Protein AF-A0A379T2J2-F1 (afdb_monomer_lite)

Structure (mmCIF, N/CA/C/O backbone):
data_AF-A0A379T2J2-F1
#
_entry.id   AF-A0A379T2J2-F1
#
loop_
_atom_site.group_PDB
_atom_site.id
_atom_site.type_symbol
_atom_site.label_atom_id
_atom_site.label_alt_id
_atom_site.label_comp_id
_atom_site.label_asym_id
_atom_site.label_entity_id
_atom_site.label_seq_id
_atom_site.pdbx_PDB_ins_code
_atom_site.Cartn_x
_atom_site.Cartn_y
_atom_site.Cartn_z
_atom_site.occupancy
_atom_site.B_iso_or_equiv
_atom_site.auth_seq_id
_atom_site.auth_comp_id
_atom_site.auth_asym_id
_atom_site.auth_atom_id
_atom_site.pdbx_PDB_model_num
ATOM 1 N N . MET A 1 1 ? 1.224 -9.138 -13.307 1.00 53.22 1 MET A N 1
ATOM 2 C CA . MET A 1 1 ? 0.126 -8.171 -13.481 1.00 53.22 1 MET A CA 1
ATOM 3 C C . MET A 1 1 ? 0.267 -7.560 -14.865 1.00 53.22 1 MET A C 1
ATOM 5 O O . MET A 1 1 ? 1.385 -7.167 -15.197 1.00 53.22 1 MET A O 1
ATOM 9 N N . PRO A 1 2 ? -0.785 -7.561 -15.691 1.00 66.69 2 PRO A N 1
ATOM 10 C CA . PRO A 1 2 ? -0.783 -6.875 -16.978 1.00 66.69 2 PRO A CA 1
ATOM 11 C C . PRO A 1 2 ? -0.579 -5.355 -16.802 1.00 66.69 2 PRO A C 1
ATOM 13 O O . PRO A 1 2 ? -0.976 -4.811 -15.770 1.00 66.69 2 PRO A O 1
ATOM 16 N N . PRO A 1 3 ? 0.013 -4.651 -17.783 1.00 65.44 3 PRO A N 1
ATOM 17 C CA . PRO A 1 3 ? 0.289 -3.214 -17.683 1.00 65.44 3 PRO A CA 1
ATOM 18 C C . PRO A 1 3 ? -0.959 -2.352 -17.460 1.00 65.44 3 PRO A C 1
ATOM 20 O O . PRO A 1 3 ? -0.892 -1.349 -16.755 1.00 65.44 3 PRO A O 1
ATOM 23 N N . ASP A 1 4 ? -2.093 -2.744 -18.039 1.00 69.06 4 ASP A N 1
ATOM 24 C CA . ASP A 1 4 ? -3.327 -1.957 -17.974 1.00 69.06 4 ASP A CA 1
ATOM 25 C C . ASP A 1 4 ? -4.020 -2.065 -16.610 1.00 69.06 4 ASP A C 1
ATOM 27 O O . ASP A 1 4 ? -4.524 -1.074 -16.090 1.00 69.06 4 ASP A O 1
ATOM 31 N N . GLU A 1 5 ? -3.941 -3.229 -15.959 1.00 67.19 5 GLU A N 1
ATOM 32 C CA . GLU A 1 5 ? -4.432 -3.399 -14.585 1.00 67.19 5 GLU A CA 1
ATOM 33 C C . GLU A 1 5 ? -3.612 -2.555 -13.593 1.00 67.19 5 GLU A C 1
ATOM 35 O O . GLU A 1 5 ? -4.149 -1.966 -12.656 1.00 67.19 5 GLU A O 1
ATOM 40 N N . LEU A 1 6 ? -2.299 -2.440 -13.830 1.00 69.62 6 LEU A N 1
ATOM 41 C CA . LEU A 1 6 ? -1.423 -1.596 -13.022 1.00 69.62 6 LEU A CA 1
ATOM 42 C C . LEU A 1 6 ? -1.763 -0.105 -13.178 1.00 69.62 6 LEU A C 1
ATOM 44 O O . LEU A 1 6 ? -1.767 0.611 -12.180 1.00 69.62 6 LEU A O 1
ATOM 48 N N . LYS A 1 7 ? -2.078 0.359 -14.397 1.00 69.50 7 LYS A N 1
ATOM 49 C CA . LYS A 1 7 ? -2.519 1.745 -14.647 1.00 69.50 7 LYS A CA 1
ATOM 50 C C . LYS A 1 7 ? -3.774 2.088 -13.857 1.00 69.50 7 LYS A C 1
ATOM 52 O O . LYS A 1 7 ? -3.776 3.092 -13.153 1.00 69.50 7 LYS A O 1
ATOM 57 N N . GLN A 1 8 ? -4.792 1.231 -13.927 1.00 71.56 8 GLN A N 1
ATOM 58 C CA . GLN A 1 8 ? -6.057 1.440 -13.223 1.00 71.56 8 GLN A CA 1
ATOM 59 C C . GLN A 1 8 ? -5.830 1.585 -11.709 1.00 71.56 8 GLN A C 1
ATOM 61 O O . GLN A 1 8 ? -6.293 2.537 -11.090 1.00 71.56 8 GLN A O 1
ATOM 66 N N . ARG A 1 9 ? -5.015 0.697 -11.121 1.00 69.56 9 ARG A N 1
ATOM 67 C CA . ARG A 1 9 ? -4.687 0.738 -9.686 1.00 69.56 9 ARG A CA 1
ATOM 68 C C . ARG A 1 9 ? -3.907 1.997 -9.286 1.00 69.56 9 ARG A C 1
ATOM 70 O O . ARG A 1 9 ? -4.104 2.506 -8.185 1.00 69.56 9 ARG A O 1
ATOM 77 N N . VAL A 1 10 ? -3.020 2.495 -10.151 1.00 75.81 10 VAL A N 1
ATOM 78 C CA . VAL A 1 10 ? -2.294 3.755 -9.914 1.00 75.81 10 VAL A CA 1
ATOM 79 C C . VAL A 1 10 ? -3.245 4.953 -9.973 1.00 75.81 10 VAL A C 1
ATOM 81 O O . VAL A 1 10 ? -3.152 5.822 -9.112 1.00 75.81 10 VAL A O 1
ATOM 84 N N . GLN A 1 11 ? -4.190 4.978 -10.917 1.00 73.62 11 GLN A N 1
ATOM 85 C CA . GLN A 1 11 ? -5.203 6.036 -11.032 1.00 73.62 11 GLN A CA 1
ATOM 86 C C . GLN A 1 11 ? -6.169 6.069 -9.833 1.00 73.62 11 GLN A C 1
ATOM 88 O O . GLN A 1 11 ? -6.512 7.143 -9.344 1.00 73.62 11 GLN A O 1
ATOM 93 N N . ASP A 1 12 ? -6.561 4.914 -9.297 1.00 73.38 12 ASP A N 1
ATOM 94 C CA . ASP A 1 12 ? -7.412 4.865 -8.101 1.00 73.38 12 ASP A CA 1
ATOM 95 C C . ASP A 1 12 ? -6.674 5.393 -6.857 1.00 73.38 12 ASP A C 1
ATOM 97 O O . ASP A 1 12 ? -7.232 6.148 -6.060 1.00 73.38 12 ASP A O 1
ATOM 101 N N . ALA A 1 13 ? -5.393 5.037 -6.700 1.00 76.06 13 ALA A N 1
ATOM 102 C CA . ALA A 1 13 ? -4.545 5.544 -5.617 1.00 76.06 13 ALA A CA 1
ATOM 103 C C . ALA A 1 13 ? -4.262 7.048 -5.755 1.00 76.06 13 ALA A C 1
ATOM 105 O O . ALA A 1 13 ? -4.194 7.764 -4.750 1.00 76.06 13 ALA A O 1
ATOM 106 N N . ALA A 1 14 ? -4.168 7.529 -6.998 1.00 74.75 14 ALA A N 1
ATOM 107 C CA . ALA A 1 14 ? -4.033 8.935 -7.334 1.00 74.75 14 ALA A CA 1
ATOM 108 C C . ALA A 1 14 ? -5.170 9.770 -6.749 1.00 74.75 14 ALA A C 1
ATOM 110 O O . ALA A 1 14 ? -4.906 10.736 -6.034 1.00 74.75 14 ALA A O 1
ATOM 111 N N . ALA A 1 15 ? -6.419 9.363 -6.985 1.00 72.06 15 ALA A N 1
ATOM 112 C CA . ALA A 1 15 ? -7.607 10.088 -6.537 1.00 72.06 15 ALA A CA 1
ATOM 113 C C . ALA A 1 15 ? -7.654 10.314 -5.014 1.00 72.06 15 ALA A C 1
ATOM 115 O O . ALA A 1 15 ? -8.215 11.307 -4.559 1.00 72.06 15 ALA A O 1
ATOM 116 N N . LEU A 1 16 ? -7.032 9.425 -4.232 1.00 69.88 16 LEU A N 1
ATOM 117 C CA . LEU A 1 16 ? -7.010 9.480 -2.767 1.00 69.88 16 LEU A CA 1
ATOM 118 C C . LEU A 1 16 ? -5.684 10.001 -2.185 1.00 69.88 16 LEU A C 1
ATOM 120 O O . LEU A 1 16 ? -5.472 9.923 -0.978 1.00 69.88 16 LEU A O 1
ATOM 124 N N . ASN A 1 17 ? -4.778 10.530 -3.017 1.00 64.50 17 ASN A N 1
ATOM 125 C CA . ASN A 1 17 ? -3.432 10.962 -2.614 1.00 64.50 17 ASN A CA 1
ATOM 126 C C . ASN A 1 17 ? -2.599 9.860 -1.924 1.00 64.50 17 ASN A C 1
ATOM 128 O O . ASN A 1 17 ? -1.713 10.153 -1.117 1.00 64.50 17 ASN A O 1
ATOM 132 N N . ILE A 1 18 ? -2.842 8.589 -2.255 1.00 69.75 18 ILE A N 1
ATOM 133 C CA . ILE A 1 18 ? -2.133 7.449 -1.664 1.00 69.75 18 ILE A CA 1
ATOM 134 C C . ILE A 1 18 ? -0.902 7.116 -2.522 1.00 69.75 18 ILE A C 1
ATOM 136 O O . ILE A 1 18 ? -1.039 6.883 -3.725 1.00 69.75 18 ILE A O 1
ATOM 140 N N . PRO A 1 19 ? 0.313 7.071 -1.945 1.00 63.16 19 PRO A N 1
ATOM 141 C CA . PRO A 1 19 ? 1.507 6.735 -2.704 1.00 63.16 19 PRO A CA 1
ATOM 142 C C . PRO A 1 19 ? 1.585 5.234 -3.026 1.00 63.16 19 PRO A C 1
ATOM 144 O O . PRO A 1 19 ? 1.402 4.387 -2.152 1.00 63.16 19 PRO A O 1
ATOM 147 N N . VAL A 1 20 ? 1.916 4.892 -4.274 1.00 70.44 20 VAL A N 1
ATOM 148 C CA . VAL A 1 20 ? 2.080 3.496 -4.731 1.00 70.44 20 VAL A CA 1
ATOM 149 C 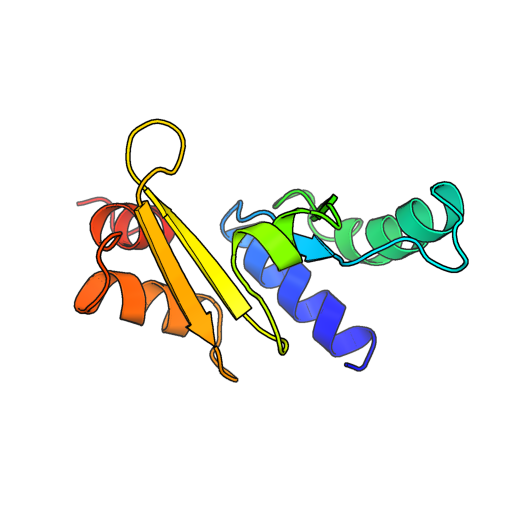C . VAL A 1 20 ? 3.557 3.110 -4.720 1.00 70.44 20 VAL A C 1
ATOM 151 O O . VAL A 1 20 ? 4.376 3.836 -5.274 1.00 70.44 20 VAL A O 1
ATOM 154 N N . VAL A 1 21 ? 3.914 1.957 -4.143 1.00 69.56 21 VAL A N 1
ATOM 155 C CA . VAL A 1 21 ? 5.318 1.510 -4.042 1.00 69.56 21 VAL A CA 1
ATOM 156 C C . VAL A 1 21 ? 5.643 0.399 -5.046 1.00 69.56 21 VAL A C 1
ATOM 158 O O . VAL A 1 21 ? 4.999 -0.649 -5.048 1.00 69.56 21 VAL A O 1
ATOM 161 N N . ILE A 1 22 ? 6.688 0.586 -5.862 1.00 71.88 22 ILE A N 1
ATOM 162 C CA . ILE A 1 22 ? 7.164 -0.405 -6.847 1.00 71.88 22 ILE A CA 1
ATOM 163 C C . ILE A 1 22 ? 8.495 -1.024 -6.401 1.00 71.88 22 ILE A C 1
ATOM 165 O O . ILE A 1 22 ? 9.424 -0.329 -5.981 1.00 71.88 22 ILE A O 1
ATOM 169 N N . ARG A 1 23 ? 8.613 -2.355 -6.520 1.00 62.09 23 ARG A N 1
ATOM 170 C CA . ARG A 1 23 ? 9.842 -3.089 -6.188 1.00 62.09 23 ARG A CA 1
ATOM 171 C C . ARG A 1 23 ? 10.848 -3.050 -7.342 1.00 62.09 23 ARG A C 1
ATOM 173 O O . ARG A 1 23 ? 10.760 -3.851 -8.267 1.00 62.09 23 ARG A O 1
ATOM 180 N N . GLY A 1 24 ? 11.873 -2.215 -7.201 1.00 66.19 24 GLY A N 1
ATOM 181 C CA . GLY A 1 24 ? 13.060 -2.235 -8.061 1.00 66.19 24 GLY A CA 1
ATOM 182 C C . GLY A 1 24 ? 12.958 -1.361 -9.311 1.00 66.19 24 GLY A C 1
ATOM 183 O O . GLY A 1 24 ? 11.999 -0.619 -9.498 1.00 66.19 24 GLY A O 1
ATOM 184 N N . MET A 1 25 ? 14.001 -1.433 -10.140 1.00 68.62 25 MET A N 1
ATOM 185 C CA . MET A 1 25 ? 14.163 -0.620 -11.346 1.00 68.62 25 MET A CA 1
ATOM 186 C C . MET A 1 25 ? 13.996 -1.482 -12.601 1.00 68.62 25 MET A C 1
ATOM 188 O O . MET A 1 25 ? 14.549 -2.582 -12.672 1.00 68.62 25 MET A O 1
ATOM 192 N N . VAL A 1 26 ? 13.285 -0.976 -13.609 1.00 64.31 26 VAL A N 1
ATOM 193 C CA . VAL A 1 26 ? 13.191 -1.569 -14.949 1.00 64.31 26 VAL A CA 1
ATOM 194 C C . VAL A 1 26 ? 14.601 -1.712 -15.518 1.00 64.31 26 VAL A C 1
ATOM 196 O O . VAL A 1 26 ? 15.294 -0.718 -15.716 1.00 64.31 26 VAL A O 1
ATOM 199 N N . ASN A 1 27 ? 15.039 -2.952 -15.751 1.00 63.78 27 ASN A N 1
ATOM 200 C CA . ASN A 1 27 ? 16.383 -3.292 -16.238 1.00 63.78 27 ASN A CA 1
ATOM 201 C C . ASN A 1 27 ? 17.545 -2.698 -15.411 1.00 63.78 27 ASN A C 1
ATOM 203 O O . ASN A 1 27 ? 18.636 -2.507 -15.937 1.00 63.78 27 ASN A O 1
ATOM 207 N N . GLY A 1 28 ? 17.326 -2.382 -14.128 1.00 66.44 28 GLY A N 1
ATOM 208 C CA . GLY A 1 28 ? 18.338 -1.722 -13.293 1.00 66.44 28 GLY A CA 1
ATOM 209 C C . GLY A 1 28 ? 18.567 -0.239 -13.613 1.00 66.44 28 GLY A C 1
ATOM 210 O O . GLY A 1 28 ? 19.472 0.365 -13.044 1.00 66.44 28 GLY A O 1
ATOM 211 N N . ASP A 1 29 ? 17.754 0.358 -14.488 1.00 69.69 29 ASP A N 1
ATOM 212 C CA . ASP A 1 29 ? 17.915 1.729 -14.963 1.00 69.69 29 ASP A CA 1
ATOM 213 C C . ASP A 1 29 ? 16.828 2.651 -14.384 1.00 69.69 29 ASP A C 1
ATOM 215 O O . ASP A 1 29 ? 15.621 2.456 -14.575 1.00 69.69 29 ASP A O 1
ATOM 219 N N . MET A 1 30 ? 17.257 3.692 -13.667 1.00 67.38 30 MET A N 1
ATOM 220 C CA . MET A 1 30 ? 16.347 4.667 -13.057 1.00 67.38 30 MET A CA 1
ATOM 221 C C . MET A 1 30 ? 15.543 5.463 -14.089 1.00 67.38 30 MET A C 1
ATOM 223 O O . MET A 1 30 ? 14.390 5.786 -13.825 1.00 67.38 30 MET A O 1
ATOM 227 N N . ARG A 1 31 ? 16.100 5.769 -15.266 1.00 66.25 31 ARG A N 1
ATOM 228 C CA . ARG A 1 31 ? 15.423 6.537 -16.320 1.00 66.25 31 ARG A CA 1
ATOM 229 C C . ARG A 1 31 ? 14.368 5.688 -17.026 1.00 66.25 31 ARG A C 1
ATOM 231 O O . ARG A 1 31 ? 13.272 6.177 -17.269 1.00 66.25 31 ARG A O 1
ATOM 238 N N . ALA A 1 32 ? 14.654 4.422 -17.306 1.00 65.00 32 ALA A N 1
ATOM 239 C CA . ALA A 1 32 ? 13.692 3.463 -17.835 1.00 65.00 32 ALA A CA 1
ATOM 240 C C . ALA A 1 32 ? 12.544 3.240 -16.844 1.00 65.00 32 ALA A C 1
ATOM 242 O O . ALA A 1 32 ? 11.380 3.220 -17.241 1.00 65.00 32 ALA A O 1
ATOM 243 N N . THR A 1 33 ? 12.861 3.160 -15.549 1.00 65.50 33 THR A N 1
ATOM 244 C CA . THR A 1 33 ? 11.854 3.056 -14.483 1.00 65.50 33 THR A CA 1
ATOM 245 C C . THR A 1 33 ? 11.020 4.324 -14.385 1.00 65.50 33 THR A C 1
ATOM 247 O O . THR A 1 33 ? 9.798 4.245 -14.393 1.00 65.50 33 THR A O 1
ATOM 250 N N . ALA A 1 34 ? 11.659 5.495 -14.371 1.00 64.38 34 ALA A N 1
ATOM 251 C CA . ALA A 1 34 ? 10.973 6.778 -14.374 1.00 64.38 34 ALA A CA 1
ATOM 252 C C . ALA A 1 34 ? 10.084 6.922 -15.608 1.00 64.38 34 ALA A C 1
ATOM 254 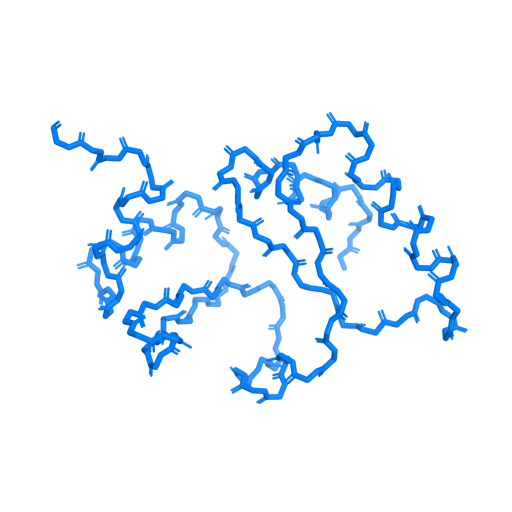O O . ALA A 1 34 ?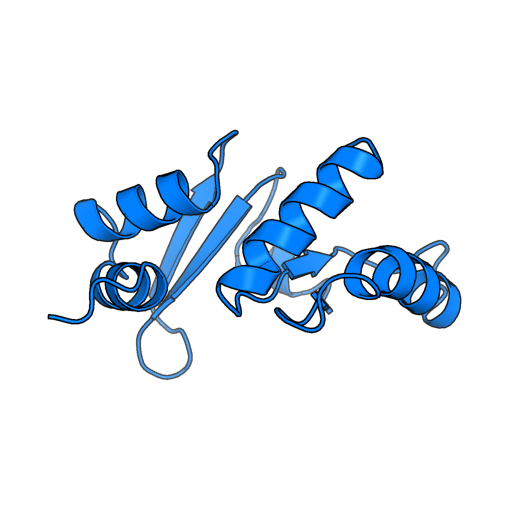 8.964 7.380 -15.467 1.00 64.38 34 ALA A O 1
ATOM 255 N N . ASN A 1 35 ? 10.511 6.477 -16.791 1.00 63.94 35 ASN A N 1
ATOM 256 C CA . ASN A 1 35 ? 9.696 6.505 -18.006 1.00 63.94 35 ASN A CA 1
ATOM 257 C C . ASN A 1 35 ? 8.494 5.554 -17.927 1.00 63.94 35 ASN A C 1
ATOM 259 O O . ASN A 1 35 ? 7.390 5.949 -18.296 1.00 63.94 35 ASN A O 1
ATOM 263 N N . ALA A 1 36 ? 8.684 4.336 -17.412 1.00 64.50 36 ALA A N 1
ATOM 264 C CA . ALA A 1 36 ? 7.596 3.384 -17.198 1.00 64.50 36 ALA A CA 1
ATOM 265 C C . ALA A 1 36 ? 6.576 3.920 -16.182 1.00 64.50 36 ALA A C 1
ATOM 267 O O . ALA A 1 36 ? 5.381 3.893 -16.446 1.00 64.50 36 ALA A O 1
ATOM 268 N N . VAL A 1 37 ? 7.050 4.485 -15.067 1.00 62.88 37 VAL A N 1
ATOM 269 C CA . VAL A 1 37 ? 6.218 5.116 -14.032 1.00 62.88 37 VAL A CA 1
ATOM 270 C C . VAL A 1 37 ? 5.552 6.386 -14.553 1.00 62.88 37 VAL A C 1
ATOM 272 O O . VAL A 1 37 ? 4.365 6.588 -14.350 1.00 62.88 37 VAL A O 1
ATOM 275 N N . THR A 1 38 ? 6.264 7.214 -15.310 1.00 59.50 38 THR A N 1
ATOM 276 C CA . THR A 1 38 ? 5.712 8.414 -15.952 1.00 59.50 38 THR A CA 1
ATOM 277 C C . THR A 1 38 ? 4.597 8.041 -16.931 1.00 59.50 38 THR A C 1
ATOM 279 O O . THR A 1 38 ? 3.611 8.762 -17.023 1.00 59.50 38 THR A O 1
ATOM 282 N N . GLY A 1 39 ? 4.700 6.902 -17.624 1.00 58.84 39 GLY A N 1
ATOM 283 C CA . GLY A 1 39 ? 3.622 6.358 -18.457 1.00 58.84 39 GLY A CA 1
ATOM 284 C C . GLY A 1 39 ? 2.379 5.904 -17.678 1.00 58.84 39 GLY A C 1
ATOM 285 O O . GLY A 1 39 ? 1.314 5.802 -18.276 1.00 58.84 39 GLY A O 1
ATOM 286 N N . LEU A 1 40 ? 2.501 5.657 -16.369 1.00 58.69 40 LEU A N 1
ATOM 287 C CA . LEU A 1 40 ? 1.386 5.340 -15.465 1.00 58.69 40 LEU A CA 1
ATOM 288 C C . LEU A 1 40 ? 0.794 6.602 -14.812 1.00 58.69 40 LEU A C 1
ATOM 290 O O . LEU A 1 40 ? -0.395 6.641 -14.535 1.00 58.69 40 LEU A O 1
ATOM 294 N N . VAL A 1 41 ? 1.620 7.627 -14.569 1.00 54.25 41 VAL A N 1
ATOM 295 C CA . VAL A 1 41 ? 1.268 8.824 -13.775 1.00 54.25 41 VAL A CA 1
ATOM 296 C C . VAL A 1 41 ? 0.865 10.027 -14.646 1.00 54.25 41 VAL A C 1
ATOM 298 O O . VAL A 1 41 ? 0.202 10.942 -14.170 1.00 54.25 41 VAL A O 1
ATOM 301 N N . LYS A 1 42 ? 1.211 10.046 -15.944 1.00 47.41 42 LYS A N 1
ATOM 302 C CA . LYS A 1 42 ? 0.932 11.184 -16.849 1.00 47.41 42 LYS A CA 1
ATOM 303 C C . LYS A 1 42 ? -0.551 11.519 -17.055 1.00 47.41 42 LYS A C 1
ATOM 305 O O . LYS A 1 42 ? -0.828 12.615 -17.529 1.00 47.41 42 LYS A O 1
ATOM 310 N N . GLU A 1 43 ? -1.481 10.634 -16.706 1.00 45.72 43 GLU A N 1
ATOM 311 C CA . GLU A 1 43 ? -2.926 10.894 -16.825 1.00 45.72 43 GLU A CA 1
ATOM 312 C C . GLU A 1 43 ? -3.585 11.363 -15.520 1.00 45.72 43 GLU A C 1
ATOM 314 O O . GLU A 1 43 ? -4.701 11.873 -15.545 1.00 45.72 43 GLU A O 1
ATOM 319 N N . SER A 1 44 ? -2.902 11.258 -14.382 1.00 42.41 44 SER A N 1
ATOM 320 C CA . SER A 1 44 ? -3.479 11.552 -13.071 1.00 42.41 44 SER A CA 1
ATOM 321 C C . SER A 1 44 ? -2.420 12.220 -12.207 1.00 42.41 44 SER A C 1
ATOM 323 O O . SER A 1 44 ? -1.559 11.566 -11.625 1.00 42.41 44 SER A O 1
ATOM 325 N N . ASN A 1 45 ? -2.453 13.549 -12.163 1.00 40.62 45 ASN A N 1
ATOM 326 C CA . ASN A 1 45 ? -1.515 14.413 -11.444 1.00 40.62 45 ASN A CA 1
ATOM 327 C C . ASN A 1 45 ? -1.723 14.346 -9.913 1.00 40.62 45 ASN A C 1
ATOM 329 O O . ASN A 1 45 ? -1.926 15.361 -9.249 1.00 40.62 45 ASN A O 1
ATOM 333 N N . THR A 1 46 ? -1.828 13.142 -9.357 1.00 46.47 46 THR A N 1
ATOM 334 C CA . THR A 1 46 ? -2.322 12.883 -8.001 1.00 46.47 46 THR A CA 1
ATOM 335 C C . THR A 1 46 ? -1.761 11.517 -7.556 1.00 46.47 46 THR A C 1
ATOM 337 O O . THR A 1 46 ? -1.619 10.628 -8.381 1.00 46.47 46 THR A O 1
ATOM 340 N N . GLY A 1 47 ? -1.331 11.350 -6.300 1.00 54.47 47 GLY A N 1
ATOM 341 C CA . GLY A 1 47 ? -0.740 10.101 -5.757 1.00 54.47 47 GLY A CA 1
ATOM 342 C C . GLY A 1 47 ? 0.671 9.739 -6.255 1.00 54.47 47 GLY A C 1
ATOM 343 O O . GLY A 1 47 ? 0.863 9.063 -7.262 1.00 54.47 47 GLY A O 1
ATOM 344 N N . GLY A 1 48 ? 1.697 10.162 -5.509 1.00 59.84 48 GLY A N 1
ATOM 345 C CA . GLY A 1 48 ? 3.101 9.927 -5.861 1.00 59.84 48 GLY A CA 1
ATOM 346 C C . GLY A 1 48 ? 3.492 8.444 -5.872 1.00 59.84 48 GLY A C 1
ATOM 347 O O . GLY A 1 48 ? 3.407 7.759 -4.859 1.00 59.84 48 GLY A O 1
ATOM 348 N N . VAL A 1 49 ? 3.991 7.945 -7.002 1.00 59.56 49 VAL A N 1
ATOM 349 C CA . VAL A 1 49 ? 4.609 6.613 -7.076 1.00 59.56 49 VAL A CA 1
ATOM 350 C C . VAL A 1 49 ? 6.013 6.674 -6.465 1.00 59.56 49 VAL A C 1
ATOM 352 O O . VAL A 1 49 ? 6.849 7.464 -6.902 1.00 59.56 49 VAL A O 1
ATOM 355 N N . GLN A 1 50 ? 6.288 5.833 -5.469 1.00 60.97 50 GLN A N 1
ATOM 356 C CA . GLN A 1 50 ? 7.598 5.697 -4.835 1.00 60.97 50 GLN A CA 1
ATOM 357 C C . GLN A 1 50 ? 8.289 4.401 -5.271 1.00 60.97 50 GLN A C 1
ATOM 359 O O . GLN A 1 50 ? 7.679 3.337 -5.374 1.00 60.97 50 GLN A O 1
ATOM 364 N N . ILE A 1 51 ? 9.597 4.472 -5.505 1.00 60.84 51 ILE A N 1
ATOM 365 C CA . ILE A 1 51 ? 10.423 3.299 -5.801 1.00 60.84 51 ILE A CA 1
ATOM 366 C C . ILE A 1 51 ? 11.312 3.069 -4.585 1.00 60.84 51 ILE A C 1
ATOM 368 O O . ILE A 1 51 ? 12.334 3.732 -4.424 1.00 60.84 51 ILE A O 1
ATOM 372 N N . ASP A 1 52 ? 10.913 2.137 -3.723 1.00 66.81 52 ASP A N 1
ATOM 373 C CA . ASP A 1 52 ? 11.674 1.788 -2.526 1.00 66.81 52 ASP A CA 1
ATOM 374 C C . ASP A 1 52 ? 11.715 0.260 -2.323 1.00 66.81 52 ASP A C 1
ATOM 376 O O . ASP A 1 52 ? 10.740 -0.356 -1.875 1.00 66.81 52 ASP A O 1
ATOM 380 N N . PRO A 1 53 ? 12.855 -0.394 -2.618 1.00 62.97 53 PRO A N 1
ATOM 381 C CA . PRO A 1 53 ? 13.008 -1.831 -2.419 1.00 62.97 53 PRO A CA 1
ATOM 382 C C . PRO A 1 53 ? 13.081 -2.235 -0.937 1.00 62.97 53 PRO A C 1
ATOM 384 O O . PRO A 1 53 ? 12.958 -3.422 -0.624 1.00 62.97 53 PRO A O 1
ATOM 387 N N . THR A 1 54 ? 13.303 -1.294 -0.015 1.00 74.81 54 THR A N 1
ATOM 388 C CA . THR A 1 54 ? 13.383 -1.564 1.427 1.00 74.81 54 THR A CA 1
ATOM 389 C C . THR A 1 54 ? 12.005 -1.696 2.063 1.00 74.81 54 THR A C 1
ATOM 391 O O . THR A 1 54 ? 11.840 -2.526 2.955 1.00 74.81 54 THR A O 1
ATOM 394 N N . THR A 1 55 ? 10.996 -1.007 1.527 1.00 72.12 55 THR A N 1
ATOM 395 C CA . THR A 1 55 ? 9.600 -1.070 1.982 1.00 72.12 55 THR A CA 1
ATOM 396 C C . THR A 1 55 ? 9.014 -2.491 1.948 1.00 72.12 55 THR A C 1
ATOM 398 O O . THR A 1 55 ? 8.343 -2.905 2.893 1.00 72.12 55 THR A O 1
ATOM 401 N N . PHE A 1 56 ? 9.343 -3.302 0.933 1.00 72.69 56 PHE A N 1
ATOM 402 C CA . PHE A 1 56 ? 8.912 -4.711 0.872 1.00 72.69 56 PHE A CA 1
ATOM 403 C C . PHE A 1 56 ? 9.457 -5.542 2.037 1.00 72.69 56 PHE A C 1
ATOM 405 O O . PHE A 1 56 ? 8.751 -6.392 2.573 1.00 72.69 56 PHE A O 1
ATOM 412 N N . ARG A 1 57 ? 10.705 -5.284 2.443 1.00 78.81 57 ARG A N 1
ATOM 413 C CA . ARG A 1 57 ? 11.314 -5.939 3.607 1.00 78.81 57 ARG A CA 1
ATOM 414 C C . ARG A 1 57 ? 10.747 -5.381 4.906 1.00 78.81 57 ARG A C 1
ATOM 416 O O . ARG A 1 57 ? 10.374 -6.162 5.771 1.00 78.81 57 ARG A O 1
ATOM 423 N N . LYS A 1 58 ? 10.624 -4.053 5.006 1.00 79.31 58 LYS A N 1
ATOM 424 C CA . LYS A 1 58 ? 10.092 -3.348 6.181 1.00 79.31 58 LYS A CA 1
ATOM 425 C C . LYS A 1 58 ? 8.707 -3.864 6.569 1.00 79.31 58 LYS A C 1
ATOM 427 O O . LYS A 1 58 ? 8.478 -4.151 7.736 1.00 79.31 58 LYS A O 1
ATOM 432 N N . TYR A 1 59 ? 7.812 -4.029 5.596 1.00 77.00 59 TYR A N 1
ATOM 433 C CA . TYR A 1 59 ? 6.446 -4.505 5.838 1.00 77.00 59 TYR A CA 1
ATOM 434 C C . TYR A 1 59 ? 6.254 -5.999 5.572 1.00 77.00 59 TYR A C 1
ATOM 436 O O . TYR A 1 59 ? 5.119 -6.474 5.559 1.00 77.00 59 TYR A O 1
ATOM 444 N N . ASN A 1 60 ? 7.343 -6.747 5.366 1.00 80.00 60 ASN A N 1
ATOM 445 C CA . ASN A 1 60 ? 7.347 -8.187 5.111 1.00 80.00 60 ASN A CA 1
ATOM 446 C C . ASN A 1 60 ? 6.338 -8.617 4.021 1.00 80.00 60 ASN A C 1
ATOM 448 O O . ASN A 1 60 ? 5.540 -9.539 4.205 1.00 80.00 60 ASN A O 1
ATOM 452 N N . ILE A 1 61 ? 6.339 -7.896 2.895 1.00 79.06 61 ILE A N 1
ATOM 453 C CA . ILE A 1 61 ? 5.452 -8.119 1.749 1.00 79.06 61 ILE A CA 1
ATOM 454 C C . ILE A 1 61 ? 6.017 -9.266 0.907 1.00 79.06 61 ILE A C 1
ATOM 456 O O . ILE A 1 61 ? 7.039 -9.120 0.233 1.00 79.06 61 ILE A O 1
ATOM 460 N N . THR A 1 62 ? 5.337 -10.409 0.932 1.00 77.25 62 THR A N 1
ATOM 461 C CA . THR A 1 62 ? 5.751 -11.639 0.233 1.00 77.25 62 THR A CA 1
ATOM 462 C C . THR A 1 62 ? 4.995 -11.891 -1.072 1.00 77.25 62 THR A C 1
ATOM 464 O O . THR A 1 62 ? 5.499 -12.599 -1.939 1.00 77.25 62 THR A O 1
ATOM 467 N N . ALA A 1 63 ? 3.817 -11.289 -1.237 1.00 73.75 63 ALA A N 1
ATOM 468 C CA . ALA A 1 63 ? 2.966 -11.396 -2.419 1.00 73.75 63 ALA A CA 1
ATOM 469 C C . ALA A 1 63 ? 2.275 -10.053 -2.683 1.00 73.75 63 ALA A C 1
ATOM 471 O O . ALA A 1 63 ? 2.155 -9.253 -1.762 1.00 73.75 63 ALA A O 1
ATOM 472 N N . VAL A 1 64 ? 1.842 -9.814 -3.923 1.00 75.00 64 VAL A N 1
ATOM 473 C CA . VAL A 1 64 ? 1.125 -8.606 -4.377 1.00 75.00 64 VAL A CA 1
ATOM 474 C C . VAL A 1 64 ? -0.222 -9.006 -4.995 1.00 75.00 64 VAL A C 1
ATOM 476 O O . VAL A 1 64 ? -0.290 -10.105 -5.552 1.00 75.00 64 VAL A O 1
ATOM 479 N N . PRO A 1 65 ? -1.262 -8.147 -4.964 1.00 73.38 65 PRO A N 1
ATOM 480 C CA . PRO A 1 65 ? -1.313 -6.779 -4.415 1.00 73.38 65 PRO A CA 1
ATOM 481 C C . PRO A 1 65 ? -1.458 -6.717 -2.877 1.00 73.38 65 PRO A C 1
ATOM 483 O O . PRO A 1 65 ? -2.028 -7.616 -2.261 1.00 73.38 65 PRO A O 1
ATOM 486 N N . VAL A 1 66 ? -0.926 -5.649 -2.259 1.00 80.69 66 VAL A N 1
ATOM 487 C CA . VAL A 1 66 ? -1.018 -5.368 -0.807 1.00 80.69 66 VAL A CA 1
ATOM 488 C C . VAL A 1 66 ? -1.250 -3.880 -0.572 1.00 80.69 66 VAL A C 1
ATOM 490 O O . VAL A 1 66 ? -0.537 -3.060 -1.147 1.00 80.69 66 VAL A O 1
ATOM 493 N N . LEU A 1 67 ? -2.197 -3.548 0.306 1.00 83.75 67 LEU A N 1
ATOM 494 C CA . LEU A 1 67 ? -2.393 -2.202 0.840 1.00 83.75 67 LEU A CA 1
ATOM 495 C C . LEU A 1 67 ? -1.723 -2.082 2.214 1.00 83.75 67 LEU A C 1
ATOM 497 O O . LEU A 1 67 ? -1.892 -2.953 3.071 1.00 83.75 67 LEU A O 1
ATOM 501 N N . ILE A 1 68 ? -0.987 -0.987 2.409 1.00 84.50 68 ILE A N 1
ATOM 502 C CA . ILE A 1 68 ? -0.385 -0.593 3.684 1.00 84.50 68 ILE A CA 1
ATOM 503 C C . ILE A 1 68 ? -1.065 0.690 4.157 1.00 84.50 68 ILE A C 1
ATOM 505 O O . ILE A 1 68 ? -1.016 1.690 3.443 1.00 84.50 68 ILE A O 1
ATOM 509 N N . VAL A 1 69 ? -1.648 0.686 5.354 1.00 85.06 69 VAL A N 1
ATOM 510 C CA . VAL A 1 69 ? -2.149 1.903 6.011 1.00 85.06 69 VAL A CA 1
ATOM 511 C C . VAL A 1 69 ? -1.326 2.128 7.269 1.00 85.06 69 VAL A C 1
ATOM 513 O O . VAL A 1 69 ? -1.359 1.307 8.175 1.00 85.06 69 VAL A O 1
ATOM 516 N N . ALA A 1 70 ? -0.558 3.216 7.315 1.00 83.88 70 ALA A N 1
ATOM 517 C CA . ALA A 1 70 ? 0.273 3.567 8.465 1.00 83.88 70 ALA A CA 1
ATOM 518 C C . ALA A 1 70 ? -0.357 4.712 9.269 1.00 83.88 70 ALA A C 1
ATOM 520 O O . ALA A 1 70 ? -0.873 5.666 8.689 1.00 83.88 70 ALA A O 1
ATOM 521 N N . CYS A 1 71 ? -0.286 4.635 10.596 1.00 81.88 71 CYS A N 1
ATOM 522 C CA . CYS A 1 71 ? -0.828 5.617 11.528 1.00 81.88 71 CYS A CA 1
ATOM 523 C C . CYS A 1 71 ? 0.078 5.804 12.762 1.00 81.88 71 CYS A C 1
ATOM 525 O O . CYS A 1 71 ? 0.995 5.021 13.021 1.00 81.88 71 CYS A O 1
ATOM 527 N N . GLY A 1 72 ? -0.176 6.867 13.535 1.00 74.69 72 GLY A N 1
ATOM 528 C CA . GLY A 1 72 ? 0.649 7.260 14.684 1.00 74.69 72 GLY A CA 1
ATOM 529 C C . GLY A 1 72 ? 1.848 8.141 14.310 1.00 74.69 72 GLY A C 1
ATOM 530 O O . GLY A 1 72 ? 2.035 8.507 13.148 1.00 74.69 72 GLY A O 1
ATOM 531 N N . ASN A 1 73 ? 2.666 8.506 15.302 1.00 63.97 73 ASN A N 1
ATOM 532 C CA . ASN A 1 73 ? 3.864 9.315 15.069 1.00 63.97 73 ASN A CA 1
ATOM 533 C C . ASN A 1 73 ? 4.841 8.532 14.183 1.00 63.97 73 ASN A C 1
ATOM 535 O O . ASN A 1 73 ? 5.217 7.421 14.515 1.00 63.97 73 ASN A O 1
ATOM 539 N N . GLN A 1 74 ? 5.230 9.093 13.036 1.00 62.38 74 GLN A N 1
ATOM 540 C CA . GLN A 1 74 ? 6.190 8.481 12.099 1.00 62.38 74 GLN A CA 1
ATOM 541 C C . GLN A 1 74 ? 5.808 7.085 11.543 1.00 62.38 74 GLN A C 1
ATOM 543 O O . GLN A 1 74 ? 6.653 6.411 10.952 1.00 62.38 74 GLN A O 1
ATOM 548 N N . GLY A 1 75 ? 4.540 6.667 11.647 1.00 66.00 75 GLY A N 1
ATOM 549 C CA . GLY A 1 75 ? 4.078 5.375 11.120 1.00 66.00 75 GLY A CA 1
ATOM 550 C C . GLY A 1 75 ? 4.463 4.170 11.983 1.00 66.00 75 GLY A C 1
ATOM 551 O O . GLY A 1 75 ? 4.711 3.091 11.445 1.00 66.00 75 GLY A O 1
ATOM 552 N N . ASP A 1 76 ? 4.524 4.358 13.305 1.00 75.94 76 ASP A N 1
ATOM 553 C CA . ASP A 1 76 ? 4.803 3.301 14.289 1.00 75.94 76 ASP A CA 1
ATOM 554 C C . ASP A 1 76 ? 3.770 2.160 14.274 1.00 75.94 76 ASP A C 1
ATOM 556 O O . ASP A 1 76 ? 4.083 1.032 14.658 1.00 75.94 76 ASP A O 1
ATOM 560 N N . LYS A 1 77 ? 2.538 2.433 13.826 1.00 81.31 77 LYS A N 1
ATOM 561 C CA . LYS A 1 77 ? 1.482 1.431 13.652 1.00 81.31 77 LYS A CA 1
ATOM 562 C C . LYS A 1 77 ? 1.098 1.305 12.192 1.00 81.31 77 LYS A C 1
ATOM 564 O O . LYS A 1 77 ? 1.033 2.301 11.473 1.00 81.31 77 LYS A O 1
ATOM 569 N N . VAL A 1 78 ? 0.852 0.073 11.758 1.00 84.94 78 VAL A N 1
ATOM 570 C CA . VAL A 1 78 ? 0.591 -0.233 10.354 1.00 84.94 78 VAL A CA 1
ATOM 571 C C . VAL A 1 78 ? -0.390 -1.391 10.231 1.00 84.94 78 VAL A C 1
ATOM 573 O O . VAL A 1 78 ? -0.113 -2.481 10.725 1.00 84.94 78 VAL A O 1
ATOM 576 N N . ASP A 1 79 ? -1.467 -1.177 9.480 1.00 86.56 79 ASP A N 1
ATOM 577 C CA . ASP A 1 79 ? -2.342 -2.236 8.992 1.00 86.56 79 ASP A CA 1
ATOM 578 C C . ASP A 1 79 ? -1.922 -2.696 7.605 1.00 86.56 79 ASP A C 1
ATOM 580 O O . ASP A 1 79 ? -1.567 -1.904 6.722 1.00 86.56 79 ASP A O 1
ATOM 584 N N . ARG A 1 80 ? -1.997 -4.010 7.403 1.00 86.44 80 ARG A N 1
ATOM 585 C CA . ARG A 1 80 ? -1.590 -4.654 6.162 1.00 86.44 80 ARG A CA 1
ATOM 586 C C . ARG A 1 80 ? -2.708 -5.531 5.624 1.00 86.44 80 ARG A C 1
ATOM 588 O O . ARG A 1 80 ? -3.061 -6.533 6.236 1.00 86.44 80 ARG A O 1
ATOM 595 N N . LEU A 1 81 ? -3.203 -5.200 4.436 1.00 85.19 81 LEU A N 1
ATOM 596 C CA . LEU A 1 81 ? -4.247 -5.962 3.754 1.00 85.19 81 LEU A CA 1
ATOM 597 C C . LEU A 1 81 ? -3.715 -6.588 2.478 1.00 85.19 81 LEU A C 1
ATOM 599 O O . LEU A 1 81 ? -3.185 -5.907 1.605 1.00 85.19 81 LEU A O 1
ATOM 603 N N . GLN A 1 82 ? -3.873 -7.903 2.383 1.00 82.31 82 GLN A N 1
ATOM 604 C CA . GLN A 1 82 ? -3.532 -8.686 1.203 1.00 82.31 82 GLN A CA 1
ATOM 605 C C . GLN A 1 82 ? -4.817 -9.237 0.591 1.00 82.31 82 GLN A C 1
ATOM 607 O O . GLN A 1 82 ? -5.710 -9.662 1.322 1.00 82.31 82 GLN A O 1
ATOM 612 N N . GLY A 1 83 ? -4.894 -9.259 -0.737 1.00 76.06 83 GLY A N 1
ATOM 613 C CA . GLY A 1 83 ? -6.033 -9.824 -1.456 1.00 76.06 83 GLY A CA 1
ATOM 614 C C . GLY A 1 83 ? -6.462 -8.979 -2.645 1.00 76.06 83 GLY A C 1
ATOM 615 O O . GLY A 1 83 ? -5.983 -7.862 -2.842 1.00 76.06 83 GLY A O 1
ATOM 616 N N . ASP A 1 84 ? -7.377 -9.529 -3.435 1.00 75.31 84 ASP A N 1
ATOM 617 C CA . ASP A 1 84 ? -7.956 -8.844 -4.588 1.00 75.31 84 ASP A CA 1
ATOM 618 C C . ASP A 1 84 ? -9.132 -7.958 -4.158 1.00 75.31 84 ASP A C 1
ATOM 620 O O . ASP A 1 84 ? -10.299 -8.245 -4.407 1.00 75.31 84 ASP A O 1
ATOM 624 N N . LEU A 1 85 ? -8.807 -6.916 -3.397 1.00 76.44 85 LEU A N 1
ATOM 625 C CA . LEU A 1 85 ? -9.756 -5.904 -2.947 1.00 76.44 85 LEU A CA 1
ATOM 626 C C . LEU A 1 85 ? -9.503 -4.606 -3.707 1.00 76.44 85 LEU A C 1
ATOM 628 O O . LEU A 1 85 ? -8.352 -4.245 -3.980 1.00 76.44 85 LEU A O 1
ATOM 632 N N . THR A 1 86 ? -10.577 -3.874 -4.001 1.00 81.94 86 THR A N 1
ATOM 633 C CA . THR A 1 86 ? -10.440 -2.491 -4.467 1.00 81.94 86 THR A CA 1
ATOM 634 C C . THR A 1 86 ? -9.902 -1.614 -3.338 1.00 81.94 86 THR A C 1
ATOM 636 O O . THR A 1 86 ? -10.044 -1.938 -2.155 1.00 81.94 86 THR A O 1
ATOM 639 N N . LEU A 1 87 ? -9.295 -0.476 -3.682 1.00 79.50 87 LEU A N 1
ATOM 640 C CA . LEU A 1 87 ? -8.729 0.447 -2.695 1.00 79.50 87 LEU A CA 1
ATOM 641 C C . LEU A 1 87 ? -9.774 0.900 -1.664 1.00 79.50 87 LEU A C 1
ATOM 643 O O . LEU A 1 87 ? -9.502 0.894 -0.466 1.00 79.50 87 LEU A O 1
ATOM 647 N N . HIS A 1 88 ? -10.991 1.205 -2.120 1.00 82.75 88 HIS A N 1
ATOM 648 C CA . HIS A 1 88 ? -12.090 1.604 -1.245 1.00 82.75 88 HIS A CA 1
ATOM 649 C C . HIS A 1 88 ? -12.509 0.481 -0.282 1.00 82.75 88 HIS A C 1
ATOM 651 O O . HIS A 1 88 ? -12.664 0.724 0.912 1.00 82.75 88 HIS A O 1
ATOM 657 N N . GLN A 1 89 ? -12.632 -0.759 -0.769 1.00 84.12 89 GLN A N 1
ATOM 658 C CA . GLN A 1 89 ? -12.960 -1.915 0.074 1.00 84.12 89 GLN A CA 1
ATOM 659 C C . GLN A 1 89 ? -11.866 -2.197 1.105 1.00 84.12 89 GLN A C 1
ATOM 661 O O . GLN A 1 89 ? -12.161 -2.484 2.264 1.00 84.12 89 GLN A O 1
ATOM 666 N N . ALA A 1 90 ? -10.604 -2.098 0.689 1.00 86.31 90 ALA A N 1
ATOM 667 C CA . ALA A 1 90 ? -9.469 -2.306 1.569 1.00 86.31 90 ALA A CA 1
ATOM 668 C C . ALA A 1 90 ? -9.406 -1.224 2.662 1.00 86.31 90 ALA A C 1
ATOM 670 O O . ALA A 1 90 ? -9.278 -1.562 3.836 1.00 86.31 90 ALA A O 1
ATOM 671 N N . LEU A 1 91 ? -9.590 0.055 2.312 1.00 86.81 91 LEU A N 1
ATOM 672 C CA . LEU A 1 91 ? -9.673 1.153 3.281 1.00 86.81 91 LEU A CA 1
ATOM 673 C C . LEU A 1 91 ? -10.867 1.000 4.228 1.00 86.81 91 LEU A C 1
ATOM 675 O O . LEU A 1 91 ? -10.704 1.173 5.432 1.00 86.81 91 LEU A O 1
ATOM 679 N N . LYS A 1 92 ? -12.042 0.611 3.720 1.00 88.88 92 LYS A N 1
ATOM 680 C CA . LYS A 1 92 ? -13.222 0.350 4.555 1.00 88.88 92 LYS A CA 1
ATOM 681 C C . LYS A 1 92 ? -12.954 -0.750 5.580 1.00 88.88 92 LYS A C 1
ATOM 683 O O . LYS A 1 92 ? -13.297 -0.599 6.746 1.00 88.88 92 LYS A O 1
ATOM 688 N N . ARG A 1 93 ? -12.262 -1.816 5.180 1.00 88.19 93 ARG A N 1
ATOM 689 C CA . ARG A 1 93 ? -11.896 -2.891 6.105 1.00 88.19 93 ARG A CA 1
ATOM 690 C C . ARG A 1 93 ? -10.936 -2.423 7.201 1.00 88.19 93 ARG A C 1
ATOM 692 O O . ARG A 1 93 ? -11.111 -2.817 8.348 1.00 88.19 93 ARG A O 1
ATOM 699 N N . VAL A 1 94 ? -9.977 -1.546 6.883 1.00 89.69 94 VAL A N 1
ATOM 700 C CA . VAL A 1 94 ? -9.147 -0.890 7.913 1.00 89.69 94 VAL A CA 1
ATOM 701 C C . VAL A 1 94 ? -9.996 -0.000 8.820 1.00 89.69 94 VAL A C 1
ATOM 703 O O . VAL A 1 94 ? -9.818 -0.023 10.031 1.00 89.69 94 VAL A O 1
ATOM 706 N N . ALA A 1 95 ? -10.929 0.767 8.258 1.00 89.50 95 ALA A N 1
ATOM 707 C CA . ALA A 1 95 ? -11.808 1.661 9.009 1.00 89.50 95 ALA A CA 1
ATOM 708 C C . ALA A 1 95 ? -12.725 0.927 10.007 1.00 89.50 95 ALA A C 1
ATOM 710 O O . ALA A 1 95 ? -13.086 1.503 11.037 1.00 89.50 95 ALA A O 1
ATOM 711 N N . GLU A 1 96 ? -13.106 -0.314 9.700 1.00 88.69 96 GLU A N 1
ATOM 712 C CA . GLU A 1 96 ? -13.989 -1.144 10.526 1.00 88.69 96 GLU A CA 1
ATOM 713 C C . GLU A 1 96 ? -13.225 -2.001 11.546 1.00 88.69 96 GLU A C 1
ATOM 715 O O . GLU A 1 96 ? -13.657 -2.105 12.693 1.00 88.69 96 GLU A O 1
ATOM 720 N N . GLU A 1 97 ? -12.103 -2.611 11.146 1.00 87.38 97 GLU A N 1
ATOM 721 C CA . GLU A 1 97 ? -11.442 -3.675 11.920 1.00 87.38 97 GLU A CA 1
ATOM 722 C C . GLU A 1 97 ? -9.938 -3.442 12.171 1.00 87.38 97 GLU A C 1
ATOM 724 O O . GLU A 1 97 ? -9.314 -4.244 12.864 1.00 87.38 97 GLU A O 1
ATOM 729 N N . GLY A 1 98 ? -9.337 -2.389 11.607 1.00 86.81 98 GLY A N 1
ATOM 730 C CA . GLY A 1 98 ? -7.891 -2.134 11.661 1.00 86.81 98 GLY A CA 1
ATOM 731 C C . GLY A 1 98 ? -7.437 -1.226 12.808 1.00 86.81 98 GLY A C 1
ATOM 732 O O . GLY A 1 98 ? -8.191 -0.396 13.321 1.00 86.81 98 GLY A O 1
ATOM 733 N N . ASP A 1 99 ? -6.157 -1.324 13.166 1.00 86.88 99 ASP A N 1
ATOM 734 C CA . ASP A 1 99 ? -5.517 -0.483 14.189 1.00 86.88 99 ASP A CA 1
ATOM 735 C C . ASP A 1 9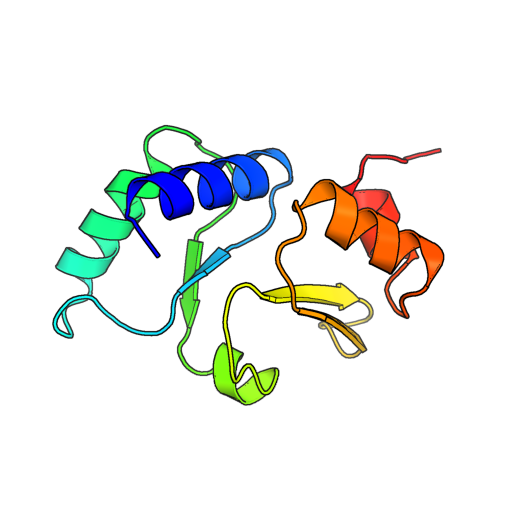9 ? -5.409 0.999 13.768 1.00 86.88 99 ASP A C 1
ATOM 737 O O . ASP A 1 99 ? -5.353 1.904 14.605 1.00 86.88 99 ASP A O 1
ATOM 741 N N . CYS A 1 100 ? -5.401 1.256 12.463 1.00 88.81 100 CYS A N 1
ATOM 742 C CA . CYS A 1 100 ? -5.338 2.549 11.796 1.00 88.81 100 CYS A CA 1
ATOM 743 C C . CYS A 1 100 ? -6.701 3.004 11.255 1.00 88.81 100 CYS A C 1
ATOM 745 O O . CYS A 1 100 ? -6.765 3.788 10.302 1.00 88.81 100 CYS A O 1
ATOM 747 N N . ALA A 1 101 ? -7.796 2.565 11.884 1.00 88.38 101 ALA A N 1
ATOM 748 C CA . ALA A 1 101 ? -9.164 2.880 11.479 1.00 88.38 101 ALA A CA 1
ATOM 749 C C . ALA A 1 101 ? -9.418 4.379 11.259 1.00 88.38 101 ALA A C 1
ATOM 751 O O . ALA A 1 101 ? -10.032 4.764 10.267 1.00 88.38 101 ALA A O 1
ATOM 752 N N . GLN A 1 102 ? -8.910 5.240 12.146 1.00 84.69 102 GLN A N 1
ATOM 753 C CA . GLN A 1 102 ? -9.118 6.687 12.043 1.00 84.69 102 GLN A CA 1
ATOM 754 C C . GLN A 1 102 ? -8.460 7.278 10.790 1.00 84.69 102 GLN A C 1
ATOM 756 O O . GLN A 1 102 ? -9.074 8.067 10.079 1.00 84.69 102 GLN A O 1
ATOM 761 N N . THR A 1 103 ? -7.230 6.854 10.486 1.00 85.19 103 THR A N 1
ATOM 762 C CA . THR A 1 103 ? -6.515 7.269 9.274 1.00 85.19 103 THR A CA 1
ATOM 763 C C . THR A 1 103 ? -7.231 6.774 8.022 1.00 85.19 103 THR A C 1
ATOM 765 O O . THR A 1 103 ? -7.366 7.525 7.061 1.00 85.19 103 THR A O 1
ATOM 768 N N . ALA A 1 104 ? -7.734 5.539 8.037 1.00 86.12 104 ALA A N 1
ATOM 769 C CA . ALA A 1 104 ? -8.502 5.004 6.921 1.00 86.12 104 ALA A CA 1
ATOM 770 C C . ALA A 1 104 ? -9.807 5.779 6.681 1.00 86.12 104 ALA A C 1
ATOM 772 O O . ALA A 1 104 ? -10.103 6.092 5.534 1.00 86.12 104 ALA A O 1
ATOM 773 N N . LYS A 1 105 ? -10.541 6.162 7.734 1.00 85.75 105 LYS A N 1
ATOM 774 C CA . LYS A 1 105 ? -11.755 6.996 7.622 1.00 85.75 105 LYS A CA 1
ATOM 775 C C . LYS A 1 105 ? -11.469 8.366 7.010 1.00 85.75 105 LYS A C 1
ATOM 777 O O . LYS A 1 105 ? -12.165 8.775 6.086 1.00 85.75 105 LYS A O 1
ATOM 782 N N . SER A 1 106 ? -10.394 9.028 7.443 1.00 83.69 106 SER A N 1
ATOM 783 C CA . SER A 1 106 ? -9.961 10.295 6.839 1.00 83.69 106 SER A CA 1
ATOM 784 C C . SER A 1 106 ? -9.619 10.142 5.351 1.00 83.69 106 SER A C 1
ATOM 786 O O . SER A 1 106 ? -9.996 10.986 4.547 1.00 83.69 106 SER A O 1
ATOM 788 N N . LEU A 1 107 ? -8.957 9.047 4.959 1.00 81.06 107 LEU A N 1
ATOM 789 C CA . LEU A 1 107 ? -8.638 8.757 3.552 1.00 81.06 107 LEU A CA 1
ATOM 790 C C . LEU A 1 107 ? -9.872 8.419 2.703 1.00 81.06 107 LEU A C 1
ATOM 792 O O . LEU A 1 107 ? -9.856 8.631 1.494 1.00 81.06 107 LEU A O 1
ATOM 796 N N . LEU A 1 108 ? -10.933 7.895 3.319 1.00 82.56 108 LEU A N 1
ATOM 797 C CA . LEU A 1 108 ? -12.216 7.638 2.663 1.00 82.56 108 LEU A CA 1
ATOM 798 C C . LEU A 1 108 ? -13.040 8.912 2.427 1.00 82.56 108 LEU A C 1
ATOM 800 O O . LEU A 1 108 ? -14.066 8.840 1.754 1.00 82.56 108 LEU A O 1
ATOM 804 N N . GLY A 1 109 ? -12.607 10.062 2.953 1.00 69.88 109 GLY A N 1
ATOM 805 C CA . GLY A 1 109 ? -13.390 11.294 2.908 1.00 69.88 109 GLY A CA 1
ATOM 806 C C . GLY A 1 109 ? -14.610 11.263 3.831 1.00 69.88 109 GLY A C 1
ATOM 807 O O . GLY A 1 109 ? -15.497 12.097 3.682 1.00 69.88 109 GLY A O 1
ATOM 808 N N . GLU A 1 110 ? -14.660 10.334 4.793 1.00 57.72 110 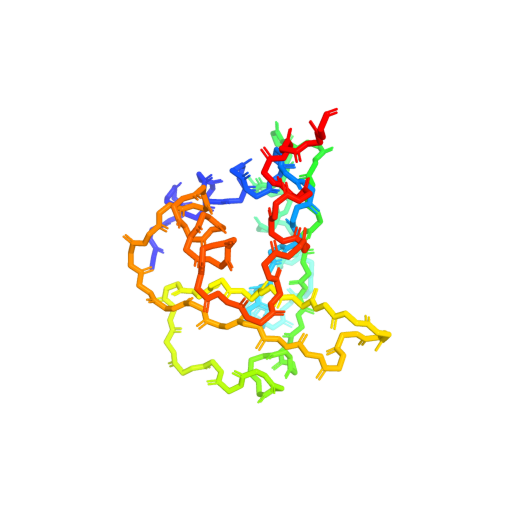GLU A N 1
ATOM 809 C CA . GLU A 1 110 ? -15.614 10.366 5.906 1.00 57.72 110 GLU A CA 1
ATOM 810 C C . GLU A 1 110 ? -15.112 11.367 6.964 1.00 57.72 110 GLU A C 1
ATOM 812 O O . GLU A 1 110 ? -14.813 11.016 8.107 1.00 57.72 110 GLU A O 1
ATOM 817 N N . GLU A 1 111 ? -14.940 12.626 6.555 1.00 42.03 111 GLU A N 1
ATOM 818 C CA . GLU A 1 111 ? -14.887 13.743 7.494 1.00 42.03 111 GLU A CA 1
ATOM 819 C C . GLU A 1 111 ? -16.318 14.003 7.985 1.00 42.03 111 GLU A C 1
ATOM 821 O O . GLU A 1 111 ? -17.263 13.980 7.195 1.00 42.03 111 GLU A O 1
ATOM 826 N N . GLY A 1 112 ? -16.471 14.124 9.307 1.00 40.22 112 GLY A N 1
ATOM 827 C CA . GLY A 1 112 ? -17.765 14.270 9.981 1.00 40.22 112 GLY A CA 1
ATOM 828 C C . GLY A 1 112 ? -18.551 15.522 9.616 1.00 40.22 112 GLY A C 1
ATOM 829 O O . GLY A 1 112 ? -17.954 16.495 9.105 1.00 40.22 112 GLY A O 1
#

Organism: NCBI:txid59203

InterPro domains:
  IPR014113 Type-F conjugative transfer system pilin assembly protein TrbC, subgroup [TIGR02742] (1-108)
  IPR019106 Type-F conjugative transfer system pilin assembly protein TrbC [PF09673] (1-92)

pLDDT: mean 71.97, std 11.93, range [40.22, 89.69]

Sequence (112 aa):
MPPDELKQRVQDAAALNIPVVIRGMVNGDMRATANAVTGLVKESNTGGVQIDPTTFRKYNITAVPVLIVACGNQGDKVDRLQGDLTLHQALKRVAEEGDCAQTAKSLLGEEG

Radius of gyration: 14.35 Å; chains: 1; bounding box: 36×26×34 Å

Foldseek 3Di:
DDLVVVLVLQQLCFVLLAAAEDAAADVNDPVNRVVSVCVSCVVRVGHHYHYDNVVCVVVVPPDDDKDWDADDDPRPDIDIDHDDDRPLRVLVCCLVPNPNNVSSCVSNVVDD

Secondary structure (DSSP, 8-state):
--HHHHHHHHHHHHHTTPPEEE-S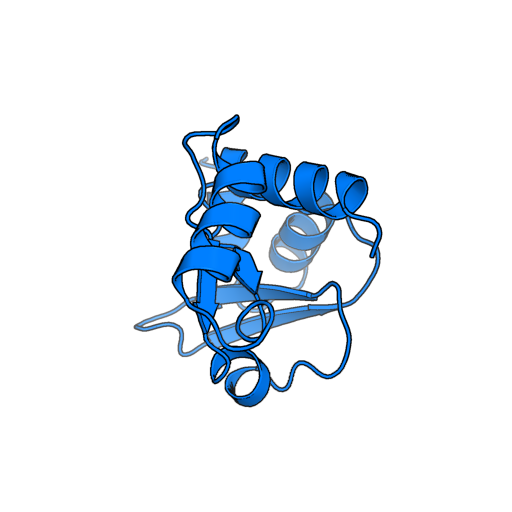-GGG-HHHHHHHHHHHHTT---S-EEE-HHHHHHTT--SSSEEEEEESGGG-EEEEEESS--HHHHHHHHHHHSTTHHHHHHHTT---